Protein AF-A0A6N8B810-F1 (afdb_monomer_lite)

Structure (mmCIF, N/CA/C/O backbone):
data_AF-A0A6N8B810-F1
#
_entry.id   AF-A0A6N8B810-F1
#
loop_
_atom_site.group_PDB
_atom_site.id
_atom_site.type_symbol
_atom_site.label_atom_id
_atom_site.label_alt_id
_atom_site.label_comp_id
_atom_site.label_asym_id
_atom_site.label_entity_id
_atom_site.label_seq_id
_atom_site.pdbx_PDB_ins_code
_atom_site.Cartn_x
_atom_site.Cartn_y
_atom_site.Cartn_z
_atom_site.occupancy
_atom_site.B_iso_or_equiv
_atom_site.auth_seq_id
_atom_site.auth_comp_id
_atom_site.auth_asym_id
_atom_site.auth_atom_id
_atom_site.pdbx_PDB_model_num
ATOM 1 N N . MET A 1 1 ? 10.735 -3.671 -20.086 1.00 54.97 1 MET A N 1
ATOM 2 C CA . MET A 1 1 ? 9.391 -4.196 -20.402 1.00 54.97 1 MET A CA 1
ATOM 3 C C . MET A 1 1 ? 8.525 -3.583 -19.336 1.00 54.97 1 MET A C 1
ATOM 5 O O . MET A 1 1 ? 8.848 -3.786 -18.175 1.00 54.97 1 MET A O 1
ATOM 9 N N . ASP A 1 2 ? 7.568 -2.744 -19.706 1.00 80.38 2 ASP A N 1
ATOM 10 C CA . ASP A 1 2 ? 6.929 -1.875 -18.720 1.00 80.38 2 ASP A CA 1
ATOM 11 C C . ASP A 1 2 ? 5.829 -2.658 -17.998 1.00 80.38 2 ASP A C 1
ATOM 13 O O . ASP A 1 2 ? 4.865 -3.131 -18.607 1.00 80.38 2 ASP A O 1
ATOM 17 N N . TYR A 1 3 ? 6.030 -2.871 -16.697 1.00 88.25 3 TYR A N 1
ATOM 18 C CA . TYR A 1 3 ? 5.080 -3.533 -15.812 1.00 88.25 3 TYR A CA 1
ATOM 19 C C . TYR A 1 3 ? 4.263 -2.478 -15.077 1.00 88.25 3 TYR A C 1
ATOM 21 O O . TYR A 1 3 ? 4.807 -1.556 -14.478 1.00 88.25 3 TYR A O 1
ATOM 29 N N . THR A 1 4 ? 2.942 -2.627 -15.086 1.00 91.75 4 THR A N 1
ATOM 30 C CA . THR A 1 4 ? 2.027 -1.659 -14.475 1.00 91.75 4 THR A CA 1
ATOM 31 C C . THR A 1 4 ? 1.258 -2.298 -13.330 1.00 91.75 4 THR A C 1
ATOM 33 O O . THR A 1 4 ? 0.619 -3.340 -13.487 1.00 91.75 4 THR A O 1
ATOM 36 N N . CYS A 1 5 ? 1.278 -1.653 -12.166 1.00 93.06 5 CYS A N 1
ATOM 37 C CA . CYS A 1 5 ? 0.389 -2.003 -11.066 1.00 93.06 5 CYS A CA 1
ATOM 38 C C . CYS A 1 5 ? -0.974 -1.330 -11.257 1.00 93.06 5 CYS A C 1
ATOM 40 O O . CYS A 1 5 ? -1.067 -0.100 -11.262 1.00 93.06 5 CYS A O 1
ATOM 42 N N . LEU A 1 6 ? -2.043 -2.122 -11.369 1.00 92.50 6 LEU A N 1
ATOM 43 C CA . LEU A 1 6 ? -3.401 -1.585 -11.493 1.00 92.50 6 LEU A CA 1
ATOM 44 C C . LEU A 1 6 ? -3.870 -0.872 -10.218 1.00 92.50 6 LEU A C 1
ATOM 46 O O . LEU A 1 6 ? -4.641 0.078 -10.314 1.00 92.50 6 LEU A O 1
ATOM 50 N N . MET A 1 7 ? -3.391 -1.290 -9.039 1.00 92.81 7 MET A N 1
ATOM 51 C CA . MET A 1 7 ? -3.733 -0.641 -7.768 1.00 92.81 7 MET A CA 1
ATOM 52 C C . MET A 1 7 ? -3.129 0.763 -7.663 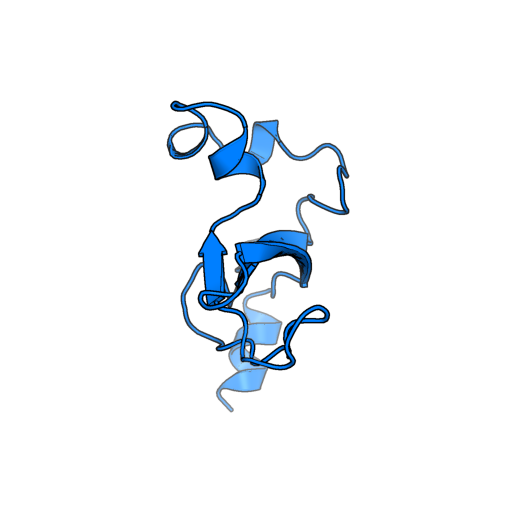1.00 92.81 7 MET A C 1
ATOM 54 O O . MET A 1 7 ? -3.851 1.694 -7.322 1.00 92.81 7 MET A O 1
ATOM 58 N N . CYS A 1 8 ? -1.841 0.935 -7.999 1.00 92.19 8 CYS A N 1
ATOM 59 C CA . CYS A 1 8 ? -1.192 2.255 -8.044 1.00 92.19 8 CYS A CA 1
ATOM 60 C C . CYS A 1 8 ? -1.896 3.216 -9.005 1.00 92.19 8 CYS A C 1
ATOM 62 O O . CYS A 1 8 ? -1.952 4.411 -8.754 1.00 92.19 8 CYS A O 1
ATOM 64 N N . ASN A 1 9 ? -2.422 2.688 -10.111 1.00 90.62 9 ASN A N 1
ATOM 65 C CA . ASN A 1 9 ? -3.087 3.483 -11.139 1.00 90.62 9 ASN A CA 1
ATOM 66 C C . ASN A 1 9 ? -4.599 3.630 -10.902 1.00 90.62 9 ASN A C 1
ATOM 68 O O . ASN A 1 9 ? -5.296 4.139 -11.774 1.00 90.62 9 ASN A O 1
ATOM 72 N N . HIS A 1 10 ? -5.117 3.174 -9.754 1.00 89.38 10 HIS A N 1
ATOM 73 C CA . HIS A 1 10 ? -6.547 3.206 -9.420 1.00 89.38 10 HIS A CA 1
ATOM 74 C C . HIS A 1 10 ? -7.456 2.559 -10.485 1.00 89.38 10 HIS A C 1
ATOM 76 O O . HIS A 1 10 ? -8.619 2.919 -10.636 1.00 89.38 10 HIS A O 1
ATOM 82 N N . LEU A 1 11 ? -6.925 1.582 -11.224 1.00 90.25 11 LEU A N 1
ATOM 83 C CA . LEU A 1 11 ? -7.638 0.845 -12.273 1.00 90.25 11 LEU A CA 1
ATOM 84 C C . LEU A 1 11 ? -8.376 -0.385 -11.727 1.00 90.25 11 LEU A C 1
ATOM 86 O O . LEU A 1 11 ? -9.128 -1.034 -12.451 1.00 90.25 11 LEU A O 1
ATOM 90 N N . VAL A 1 12 ? -8.145 -0.728 -10.459 1.00 88.38 12 VAL A N 1
ATOM 91 C CA . VAL A 1 12 ? -8.841 -1.800 -9.748 1.00 88.38 12 VAL A CA 1
ATOM 92 C C . VAL A 1 12 ? -9.138 -1.365 -8.317 1.00 88.38 12 VAL A C 1
ATOM 94 O O . VAL A 1 12 ? -8.274 -0.812 -7.635 1.00 88.38 12 VAL A O 1
ATOM 97 N N . GLU A 1 13 ? -10.348 -1.659 -7.848 1.00 81.12 13 GLU A N 1
ATOM 98 C CA . GLU A 1 13 ? -10.720 -1.529 -6.440 1.00 81.12 13 GLU A CA 1
ATOM 99 C C . GLU A 1 13 ? -10.562 -2.876 -5.729 1.00 81.12 13 GLU A C 1
ATOM 101 O O . GLU A 1 13 ? -11.036 -3.913 -6.196 1.00 81.12 13 GLU A O 1
ATOM 106 N N . ILE A 1 14 ? -9.891 -2.869 -4.577 1.00 81.06 14 ILE A N 1
ATOM 107 C CA . ILE A 1 14 ? -9.707 -4.060 -3.746 1.00 81.06 14 ILE A CA 1
ATOM 108 C C . ILE A 1 14 ? -10.710 -4.009 -2.593 1.00 81.06 14 ILE A C 1
ATOM 110 O O . ILE A 1 14 ? -10.519 -3.284 -1.624 1.00 81.06 14 ILE A O 1
ATOM 114 N N . THR A 1 15 ? -11.752 -4.836 -2.651 1.00 80.38 15 THR A N 1
ATOM 115 C CA . THR A 1 15 ? -12.792 -4.919 -1.611 1.00 80.38 15 THR A CA 1
ATOM 116 C C . THR A 1 15 ? -12.504 -6.033 -0.600 1.00 80.38 15 THR A C 1
ATOM 118 O O . THR A 1 15 ? -13.312 -6.944 -0.406 1.00 80.38 15 THR A O 1
ATOM 121 N N . GLN A 1 16 ? -11.320 -6.026 0.016 1.00 87.38 16 GLN A N 1
ATOM 122 C CA . GLN A 1 16 ? -10.983 -7.022 1.040 1.00 87.38 16 GLN A CA 1
ATOM 123 C C . GLN A 1 16 ? -11.617 -6.635 2.387 1.00 87.38 16 GLN A C 1
ATOM 125 O O . GLN A 1 16 ? -11.470 -5.486 2.813 1.00 87.38 16 GLN A O 1
ATOM 130 N N . PRO A 1 17 ? -12.306 -7.563 3.079 1.00 94.00 17 PRO A N 1
ATOM 131 C CA . PRO A 1 17 ? -12.866 -7.286 4.395 1.00 94.0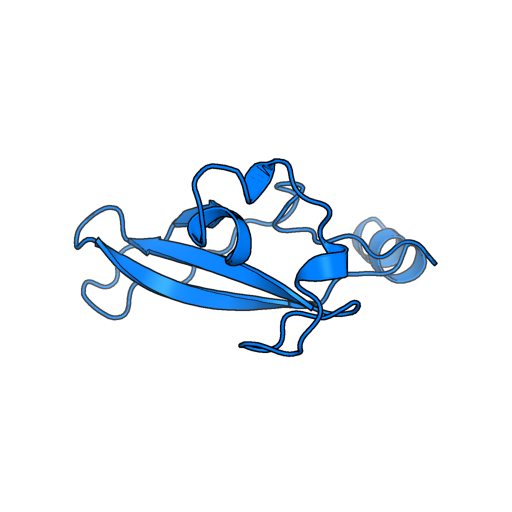0 17 PRO A CA 1
ATOM 132 C C . PRO A 1 17 ? -11.756 -7.201 5.447 1.00 94.00 17 PRO A C 1
ATOM 134 O O . PRO A 1 17 ? -10.824 -8.010 5.474 1.00 94.00 17 PRO A O 1
ATOM 137 N N . CYS A 1 18 ? -11.880 -6.236 6.355 1.00 95.44 18 CYS A N 1
ATOM 138 C CA . CYS A 1 18 ? -10.970 -6.070 7.475 1.00 95.44 18 CYS A CA 1
ATOM 139 C C . CYS A 1 18 ? -11.048 -7.281 8.419 1.00 95.44 18 CYS A C 1
ATOM 141 O O . CYS A 1 18 ? -12.139 -7.593 8.904 1.00 95.44 18 CYS A O 1
ATOM 143 N N . PRO A 1 19 ? -9.918 -7.913 8.789 1.00 94.50 19 PRO A N 1
ATOM 144 C CA . PRO A 1 19 ? -9.932 -9.055 9.703 1.00 94.50 19 PRO A CA 1
ATOM 145 C C . PRO A 1 19 ? -10.369 -8.683 11.131 1.00 94.50 19 PRO A C 1
ATOM 147 O O . PRO A 1 19 ? -10.799 -9.556 11.876 1.00 94.50 19 PRO A O 1
ATOM 150 N N . GLY A 1 20 ? -10.273 -7.404 11.516 1.00 94.94 20 GLY A N 1
ATOM 151 C CA . GLY A 1 20 ? -10.672 -6.920 12.843 1.00 94.94 20 GLY A CA 1
ATOM 152 C C . GLY A 1 20 ? -12.170 -6.630 13.016 1.00 94.94 20 GLY A C 1
ATOM 153 O O . GLY A 1 20 ? -12.715 -6.894 14.082 1.00 94.94 20 GLY A O 1
ATOM 154 N N . CYS A 1 21 ? -12.847 -6.086 11.998 1.00 96.25 21 CYS A N 1
ATOM 155 C CA . CYS A 1 21 ? -14.238 -5.616 12.119 1.00 96.25 21 CYS A CA 1
ATOM 156 C C . CYS A 1 21 ? -15.138 -5.944 10.913 1.00 96.25 21 CYS A C 1
ATOM 158 O O . CYS A 1 21 ? -16.316 -5.598 10.919 1.00 96.25 21 CYS A O 1
ATOM 160 N N . GLY A 1 22 ? -14.600 -6.570 9.862 1.00 95.56 22 GLY A N 1
ATOM 161 C CA . GLY A 1 22 ? -15.336 -6.949 8.652 1.00 95.56 22 GLY A CA 1
ATOM 162 C C . GLY A 1 22 ? -15.615 -5.821 7.652 1.00 95.56 22 GLY A C 1
ATOM 163 O O . GLY A 1 22 ? -16.065 -6.106 6.547 1.00 95.56 22 GLY A O 1
ATOM 164 N N . SER A 1 23 ? -15.332 -4.559 7.990 1.00 94.75 23 SER A N 1
ATOM 165 C CA . SER A 1 23 ? -15.542 -3.422 7.077 1.00 94.75 23 SER A CA 1
ATOM 166 C C . SER A 1 23 ? -14.549 -3.418 5.910 1.00 94.75 23 SER A C 1
ATOM 168 O O . SER A 1 23 ? -13.446 -3.945 6.076 1.00 94.75 23 SER A O 1
ATOM 170 N N . PRO A 1 24 ? -14.899 -2.850 4.740 1.00 94.56 24 PRO A N 1
ATOM 171 C CA . PRO A 1 24 ? -13.986 -2.787 3.601 1.00 94.56 24 PRO A CA 1
ATOM 172 C C . PRO A 1 24 ? -12.711 -2.018 3.961 1.00 94.56 24 PRO A C 1
ATOM 174 O O . PRO A 1 24 ? -12.760 -1.008 4.665 1.00 94.56 24 PRO A O 1
ATOM 177 N N . MET A 1 25 ? -11.567 -2.536 3.517 1.00 95.06 25 MET A N 1
ATOM 178 C CA . MET A 1 25 ? -10.274 -1.870 3.670 1.00 95.06 25 MET A CA 1
ATOM 179 C C . MET A 1 25 ? -9.992 -0.952 2.480 1.00 95.06 25 MET A C 1
ATOM 181 O O . MET A 1 25 ? -10.375 -1.260 1.353 1.00 95.06 25 MET A O 1
ATOM 185 N N . GLU A 1 26 ? -9.266 0.131 2.731 1.00 94.06 26 GLU A N 1
ATOM 186 C CA . GLU A 1 26 ? -8.863 1.117 1.729 1.00 94.06 26 GLU A CA 1
ATOM 187 C C . GLU A 1 26 ? -7.364 0.992 1.436 1.00 94.06 26 GLU A C 1
ATOM 189 O O . GLU A 1 26 ? -6.583 0.639 2.320 1.00 94.06 26 GLU A O 1
ATOM 194 N N . ASN A 1 27 ? -6.967 1.238 0.186 1.00 94.38 27 ASN A N 1
ATOM 195 C CA . ASN A 1 27 ? -5.562 1.258 -0.223 1.00 94.38 27 ASN A CA 1
ATOM 196 C C . ASN A 1 27 ? -4.958 2.625 0.115 1.00 94.38 27 ASN A C 1
ATOM 198 O O 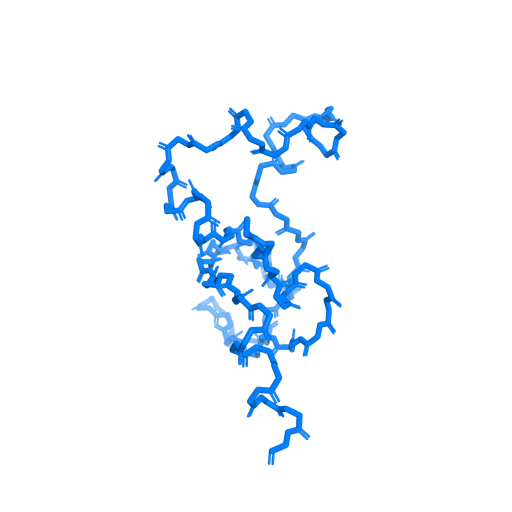. ASN A 1 27 ? -5.336 3.619 -0.501 1.00 94.38 27 ASN A O 1
ATOM 202 N N . GLU A 1 28 ? -4.024 2.672 1.062 1.00 93.56 28 GLU A N 1
ATOM 203 C CA . GLU A 1 28 ? -3.362 3.917 1.466 1.00 93.56 28 GLU A CA 1
ATOM 204 C C . GLU A 1 28 ? -2.158 4.280 0.591 1.00 93.56 28 GLU A C 1
ATOM 206 O O . GLU A 1 28 ? -1.742 5.434 0.586 1.00 93.56 28 GLU A O 1
ATOM 211 N N . GLY A 1 29 ? -1.588 3.323 -0.143 1.00 93.19 29 GLY A N 1
ATOM 212 C CA . GLY A 1 29 ? -0.393 3.559 -0.950 1.00 93.19 29 GLY A CA 1
ATOM 213 C C . GLY A 1 29 ? 0.556 2.372 -0.978 1.00 93.19 29 GLY A C 1
ATOM 214 O O . GLY A 1 29 ? 0.198 1.255 -0.584 1.00 93.19 29 GLY A O 1
ATOM 215 N N . LEU A 1 30 ? 1.765 2.603 -1.486 1.00 94.88 30 LEU A N 1
ATOM 216 C CA . LEU A 1 30 ? 2.816 1.593 -1.510 1.00 94.88 30 LEU A CA 1
ATOM 217 C C . LEU A 1 30 ? 3.453 1.460 -0.131 1.00 94.88 30 LEU A C 1
ATOM 219 O O . LEU A 1 30 ? 3.573 2.427 0.609 1.00 94.88 30 LEU A O 1
ATOM 223 N N . LEU A 1 31 ? 3.887 0.255 0.221 1.00 95.38 31 LEU A N 1
ATOM 224 C CA . LEU A 1 31 ? 4.494 -0.020 1.520 1.00 95.38 31 LEU A CA 1
ATOM 225 C C . LEU A 1 31 ? 5.723 0.847 1.806 1.00 95.38 31 LEU A C 1
ATOM 227 O O . LEU A 1 31 ? 5.860 1.348 2.921 1.00 95.38 31 LEU A O 1
ATOM 231 N N . GLN A 1 32 ? 6.587 1.036 0.812 1.00 94.31 32 GLN A N 1
ATOM 232 C CA . GLN A 1 32 ? 7.800 1.830 0.967 1.00 94.31 32 GLN A CA 1
ATOM 233 C C . GLN A 1 32 ? 7.526 3.313 1.234 1.00 94.31 32 GLN A C 1
ATOM 235 O O . GLN A 1 32 ? 8.326 3.946 1.916 1.00 94.31 32 GLN A O 1
ATOM 240 N N . ASP A 1 33 ? 6.379 3.850 0.801 1.00 94.75 33 ASP A N 1
ATOM 241 C CA . ASP A 1 33 ? 6.010 5.256 1.024 1.00 94.75 33 ASP A CA 1
ATOM 242 C C . ASP A 1 33 ? 5.926 5.592 2.526 1.00 94.75 33 ASP A C 1
ATOM 244 O O . ASP A 1 33 ? 6.038 6.752 2.918 1.00 94.75 33 ASP A O 1
ATOM 248 N N . PHE A 1 34 ? 5.775 4.571 3.378 1.00 93.75 34 PHE A N 1
ATOM 249 C CA . PHE A 1 34 ? 5.655 4.693 4.831 1.00 93.75 34 PHE A CA 1
ATOM 250 C C . PHE A 1 34 ? 6.970 4.455 5.594 1.00 93.75 34 PHE A C 1
ATOM 252 O O . PHE A 1 34 ? 6.959 4.479 6.825 1.00 93.75 34 PHE A O 1
ATOM 259 N N . TYR A 1 35 ? 8.097 4.201 4.919 1.00 93.38 35 TYR A N 1
ATOM 260 C CA . TYR A 1 35 ? 9.370 3.916 5.601 1.00 93.38 35 TYR A CA 1
ATOM 261 C C . TYR A 1 35 ? 10.045 5.162 6.179 1.00 93.38 35 TYR A C 1
ATOM 263 O O . TYR A 1 35 ? 10.638 5.100 7.255 1.00 93.38 35 TYR A O 1
ATOM 271 N N . ASP A 1 36 ? 9.946 6.289 5.482 1.00 93.50 36 ASP A N 1
ATOM 272 C CA . ASP A 1 36 ? 10.547 7.571 5.860 1.00 93.50 36 ASP A CA 1
ATOM 273 C C . ASP A 1 36 ? 9.794 8.714 5.152 1.00 93.50 36 ASP A C 1
ATOM 275 O O . ASP A 1 36 ? 9.315 8.487 4.038 1.00 93.50 36 ASP A O 1
ATOM 279 N N . PRO A 1 37 ? 9.711 9.937 5.720 1.00 93.69 37 PRO A N 1
ATOM 280 C CA . PRO A 1 37 ? 9.054 11.083 5.082 1.00 93.69 37 PRO A CA 1
ATOM 281 C C . PRO A 1 37 ? 9.503 11.407 3.648 1.00 93.69 37 PRO A C 1
ATOM 283 O O . PRO A 1 37 ? 8.744 12.035 2.909 1.00 93.69 37 PRO A O 1
ATOM 286 N N . TYR A 1 38 ? 10.716 11.010 3.250 1.00 93.62 38 TYR A N 1
ATOM 287 C CA . TYR A 1 38 ? 11.214 11.199 1.886 1.00 93.62 38 TYR A CA 1
ATOM 288 C C . TYR A 1 38 ? 10.963 10.012 0.955 1.00 93.62 38 TYR A C 1
ATOM 290 O O . TYR A 1 38 ? 11.090 10.176 -0.256 1.00 93.62 38 TYR A O 1
ATOM 298 N N . SER A 1 39 ? 10.577 8.850 1.488 1.00 93.75 39 SER A N 1
ATOM 299 C CA . SER A 1 39 ? 10.378 7.622 0.706 1.00 93.75 39 SER A CA 1
ATOM 300 C C . SER A 1 39 ? 9.436 7.776 -0.493 1.00 93.75 39 SER A C 1
ATOM 302 O O . SER A 1 39 ? 9.797 7.278 -1.556 1.00 93.75 39 SER A O 1
ATOM 304 N N . PRO A 1 40 ? 8.319 8.534 -0.411 1.00 93.06 40 PRO A N 1
ATOM 305 C CA . PRO A 1 40 ? 7.445 8.761 -1.569 1.00 93.06 40 PRO A CA 1
ATOM 306 C C . PRO A 1 40 ? 8.117 9.471 -2.756 1.00 93.06 40 PRO A C 1
ATOM 308 O O . PRO A 1 40 ? 7.578 9.482 -3.860 1.00 93.06 40 PRO A O 1
ATOM 311 N N . TYR A 1 41 ? 9.264 10.119 -2.529 1.00 92.56 41 TYR A N 1
ATOM 312 C CA . TYR A 1 41 ? 10.028 10.843 -3.548 1.00 92.56 41 TYR A CA 1
ATOM 313 C C . TYR A 1 41 ? 11.258 10.075 -4.036 1.00 92.56 41 TYR A C 1
ATOM 315 O O . TYR A 1 41 ? 11.957 10.555 -4.930 1.00 92.56 41 TYR A O 1
ATOM 323 N N . LEU A 1 42 ? 11.566 8.933 -3.421 1.00 92.62 42 LEU A N 1
ATOM 324 C CA . LEU A 1 42 ? 12.704 8.112 -3.797 1.00 92.62 42 LEU A CA 1
ATOM 325 C C . LEU A 1 42 ? 12.321 7.140 -4.915 1.00 92.62 42 LEU A C 1
ATOM 327 O O . LEU A 1 42 ? 11.154 6.794 -5.097 1.00 92.62 42 LEU A O 1
ATOM 331 N N . ASP A 1 43 ? 13.324 6.720 -5.685 1.00 90.50 43 ASP A N 1
ATOM 332 C CA . ASP A 1 43 ? 13.113 5.764 -6.765 1.00 90.50 43 ASP A CA 1
ATOM 333 C C . ASP A 1 43 ? 12.637 4.421 -6.198 1.00 90.50 43 ASP A C 1
ATOM 335 O O . ASP A 1 43 ? 13.164 3.931 -5.202 1.00 90.50 43 ASP A O 1
ATOM 339 N N . GLN A 1 44 ? 11.639 3.820 -6.835 1.00 86.69 44 GLN A N 1
ATOM 340 C CA . GLN A 1 44 ? 11.073 2.547 -6.412 1.00 86.69 44 GLN A CA 1
ATOM 341 C C . GLN A 1 44 ? 12.069 1.386 -6.495 1.00 86.69 44 GLN A C 1
ATOM 343 O O . GLN A 1 44 ? 11.939 0.442 -5.713 1.00 86.69 44 GLN A O 1
ATOM 348 N N . GLU A 1 45 ? 13.053 1.459 -7.396 1.00 86.56 45 GLU A N 1
ATOM 349 C CA . GLU A 1 45 ? 14.063 0.416 -7.597 1.00 86.56 45 GLU A CA 1
ATOM 350 C C . GLU A 1 45 ? 14.942 0.209 -6.355 1.00 86.56 45 GLU A C 1
ATOM 352 O O . GLU A 1 45 ? 15.395 -0.905 -6.098 1.00 86.56 45 GLU A O 1
ATOM 357 N N . ILE A 1 46 ? 15.146 1.242 -5.525 1.00 90.12 46 ILE A N 1
ATOM 358 C CA . ILE A 1 46 ? 15.993 1.122 -4.321 1.00 90.12 46 ILE A CA 1
ATOM 359 C C . ILE A 1 46 ? 15.366 0.234 -3.240 1.00 90.12 46 ILE A C 1
ATOM 361 O O . ILE A 1 46 ? 16.061 -0.176 -2.311 1.00 90.12 46 ILE A O 1
ATOM 365 N N . TYR A 1 47 ? 14.058 -0.015 -3.339 1.00 89.31 47 TYR A N 1
ATOM 366 C CA . TYR A 1 47 ? 13.293 -0.827 -2.400 1.00 89.31 47 TYR A CA 1
ATOM 367 C C . TYR A 1 47 ? 13.052 -2.252 -2.911 1.00 89.31 47 TYR A C 1
ATOM 369 O O . TYR A 1 47 ? 12.414 -3.025 -2.205 1.00 89.31 47 TYR A O 1
ATOM 377 N N . GLU A 1 48 ? 13.520 -2.617 -4.113 1.00 89.12 48 GLU A N 1
ATOM 378 C CA . GLU A 1 48 ? 13.415 -3.985 -4.641 1.00 89.12 48 GLU A CA 1
ATOM 379 C C . GLU A 1 48 ? 14.363 -4.942 -3.899 1.00 89.12 48 GLU A C 1
ATOM 381 O O . GLU A 1 48 ? 15.464 -5.252 -4.350 1.00 89.12 48 GLU A O 1
ATOM 386 N N . ASP A 1 49 ? 13.924 -5.414 -2.734 1.00 88.88 49 ASP A N 1
ATOM 387 C CA . ASP A 1 49 ? 14.690 -6.281 -1.831 1.00 88.88 49 ASP A CA 1
ATOM 388 C C . ASP A 1 49 ? 13.939 -7.570 -1.435 1.00 88.88 49 ASP A C 1
ATOM 390 O O . ASP A 1 49 ? 14.327 -8.259 -0.489 1.00 88.88 49 ASP A O 1
ATOM 394 N N . ASP A 1 50 ? 12.850 -7.893 -2.145 1.00 88.38 50 ASP A N 1
ATOM 395 C CA . ASP A 1 50 ? 11.906 -8.981 -1.852 1.00 88.38 50 ASP A CA 1
ATOM 396 C C . ASP A 1 50 ? 11.200 -8.867 -0.484 1.00 88.38 50 ASP A C 1
ATOM 398 O O . ASP A 1 50 ? 10.460 -9.775 -0.072 1.00 88.38 50 ASP A O 1
ATOM 402 N N . TYR A 1 51 ? 11.326 -7.741 0.227 1.00 88.25 51 TYR A N 1
ATOM 403 C CA . TYR A 1 51 ? 10.626 -7.534 1.488 1.00 88.25 51 TYR A CA 1
ATOM 404 C C . TYR A 1 51 ? 9.111 -7.551 1.270 1.00 88.25 51 TYR A C 1
ATOM 406 O O . TYR A 1 51 ? 8.538 -6.770 0.512 1.00 88.25 51 TYR A O 1
ATOM 414 N N . LYS A 1 52 ? 8.432 -8.491 1.942 1.00 89.12 52 LYS A N 1
ATOM 415 C CA . LYS A 1 52 ? 6.994 -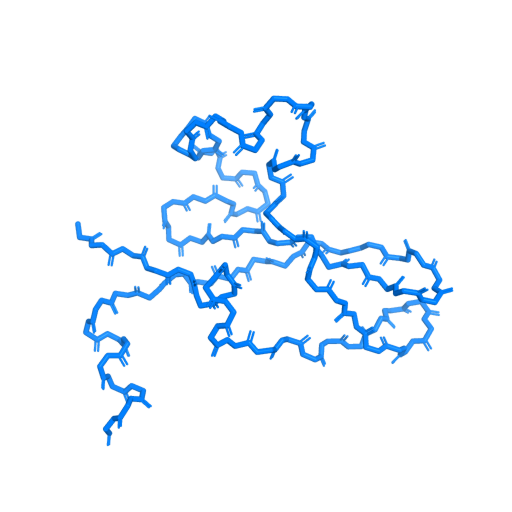8.768 1.761 1.00 89.12 52 LYS A CA 1
ATOM 416 C C . LYS A 1 52 ? 6.589 -9.020 0.295 1.00 89.12 52 LYS A C 1
ATOM 418 O O . LYS A 1 52 ? 5.415 -8.856 -0.041 1.00 89.12 52 LYS A O 1
ATOM 423 N N . ASN A 1 53 ? 7.517 -9.527 -0.521 1.00 91.81 53 ASN A N 1
ATOM 424 C CA . ASN A 1 53 ? 7.386 -9.737 -1.968 1.00 91.81 53 ASN A CA 1
ATOM 425 C C . ASN A 1 53 ? 7.331 -8.441 -2.784 1.00 91.81 53 ASN A C 1
ATOM 427 O O . ASN A 1 53 ? 6.694 -8.417 -3.832 1.00 91.81 53 ASN A O 1
ATOM 431 N N . TYR A 1 54 ? 7.943 -7.357 -2.312 1.00 91.81 54 TYR A N 1
ATOM 432 C CA . TYR A 1 54 ? 8.161 -6.197 -3.161 1.00 91.81 54 TYR A CA 1
ATOM 433 C C . TYR A 1 54 ? 9.374 -6.441 -4.068 1.00 91.81 54 TYR A C 1
ATOM 435 O O . TYR A 1 54 ? 10.498 -6.577 -3.594 1.00 91.81 54 TYR A O 1
ATOM 443 N N . ASN A 1 55 ? 9.139 -6.517 -5.373 1.00 92.94 55 ASN A N 1
ATOM 444 C CA . ASN A 1 55 ? 10.169 -6.673 -6.403 1.00 92.94 55 ASN A CA 1
ATOM 445 C C . ASN A 1 55 ? 9.626 -6.161 -7.738 1.00 92.94 55 ASN A C 1
ATOM 447 O O . ASN A 1 55 ? 8.524 -5.625 -7.769 1.00 92.94 55 ASN A O 1
ATOM 451 N N . HIS A 1 56 ? 10.343 -6.356 -8.841 1.00 90.62 56 HIS A N 1
ATOM 452 C CA . HIS A 1 56 ? 9.913 -5.925 -10.172 1.00 90.62 56 HIS A CA 1
ATOM 453 C C . HIS A 1 56 ? 8.504 -6.409 -10.580 1.00 90.62 56 HIS A C 1
ATOM 455 O O . HIS A 1 56 ? 7.699 -5.650 -11.128 1.00 90.62 56 HIS A O 1
ATOM 461 N N . ASP A 1 57 ? 8.144 -7.648 -10.241 1.00 92.00 57 ASP A N 1
ATOM 462 C CA . ASP A 1 57 ? 6.885 -8.273 -10.665 1.00 92.00 57 ASP A CA 1
ATOM 463 C C . ASP A 1 57 ? 5.713 -7.968 -9.721 1.00 92.00 57 ASP A C 1
ATOM 465 O O . ASP A 1 57 ? 4.550 -8.082 -10.119 1.00 92.00 57 ASP A O 1
ATOM 469 N N . PHE A 1 58 ? 5.986 -7.573 -8.475 1.00 93.56 58 PHE A N 1
ATOM 470 C CA . PHE A 1 58 ? 4.971 -7.382 -7.439 1.00 93.56 58 PHE A CA 1
ATOM 471 C C . PHE A 1 58 ? 5.090 -6.034 -6.714 1.00 93.56 58 PHE A C 1
ATOM 473 O O . PHE A 1 58 ? 6.132 -5.680 -6.165 1.00 93.56 58 PHE A O 1
ATOM 480 N N . CYS A 1 59 ? 3.986 -5.286 -6.672 1.00 94.44 59 CYS A N 1
ATOM 481 C CA . CYS A 1 59 ? 3.813 -4.156 -5.759 1.00 94.44 59 CYS A CA 1
ATOM 482 C C . CYS A 1 59 ? 3.310 -4.665 -4.410 1.00 94.44 59 CYS A C 1
ATOM 484 O O . CYS A 1 59 ? 2.535 -5.616 -4.363 1.00 94.44 59 CYS A O 1
ATOM 486 N N . VAL A 1 60 ? 3.648 -3.979 -3.319 1.00 96.06 60 VAL A N 1
ATOM 487 C CA . VAL A 1 60 ? 3.068 -4.247 -1.999 1.00 96.06 60 VAL A CA 1
ATOM 488 C C . VAL A 1 60 ? 2.367 -2.989 -1.518 1.00 96.06 60 VAL A C 1
ATOM 490 O O . VAL A 1 60 ? 2.992 -1.944 -1.377 1.00 96.06 60 VAL A O 1
ATOM 493 N N . HIS A 1 61 ? 1.067 -3.098 -1.271 1.00 95.94 61 HIS A N 1
ATOM 494 C CA . HIS A 1 61 ? 0.216 -1.994 -0.847 1.00 95.94 61 HIS A CA 1
ATOM 495 C C . HIS A 1 61 ? -0.163 -2.105 0.623 1.00 95.94 61 HIS A C 1
ATOM 497 O O . HIS A 1 61 ? -0.415 -3.206 1.126 1.00 95.94 61 HIS A O 1
ATOM 503 N N . VAL A 1 62 ? -0.235 -0.964 1.304 1.00 95.50 62 VAL A N 1
ATOM 504 C CA . VAL A 1 62 ? -0.771 -0.874 2.664 1.00 95.50 62 VAL A CA 1
ATOM 505 C C . VAL A 1 62 ? -2.273 -0.678 2.568 1.00 95.50 62 VAL A C 1
ATOM 507 O O . VAL A 1 62 ? -2.760 0.316 2.042 1.00 95.50 62 VAL A O 1
ATOM 510 N N . MET A 1 63 ? -3.007 -1.654 3.083 1.00 95.56 63 MET A N 1
ATOM 511 C CA . MET A 1 63 ? -4.449 -1.594 3.235 1.00 95.56 63 MET A CA 1
ATOM 512 C C . MET A 1 63 ? -4.758 -1.206 4.678 1.00 95.56 63 MET A C 1
ATOM 514 O O . MET A 1 63 ? -4.329 -1.916 5.593 1.00 95.56 63 MET A O 1
ATOM 518 N N . ARG A 1 64 ? -5.533 -0.144 4.904 1.00 95.62 64 ARG A N 1
ATOM 519 C CA . ARG A 1 64 ? -5.997 0.247 6.243 1.00 95.62 64 ARG A CA 1
ATOM 520 C C . ARG A 1 64 ? -7.512 0.175 6.325 1.00 95.62 64 ARG A C 1
ATOM 522 O O . ARG A 1 64 ? -8.231 0.536 5.400 1.00 95.62 64 ARG A O 1
ATOM 529 N N . CYS A 1 65 ? -8.016 -0.317 7.452 1.00 96.12 65 CYS A N 1
ATOM 530 C CA . CYS A 1 65 ? -9.429 -0.203 7.769 1.00 96.12 65 CYS A CA 1
ATOM 531 C C . CYS A 1 65 ? -9.739 1.187 8.347 1.00 96.12 65 CYS A C 1
ATOM 533 O O . CYS A 1 65 ? -9.200 1.506 9.410 1.00 96.12 65 CYS A O 1
ATOM 535 N N . PRO A 1 66 ? -10.660 1.962 7.749 1.00 95.00 66 PRO A N 1
ATOM 536 C CA . PRO A 1 66 ? -11.012 3.291 8.250 1.00 95.00 66 PRO A CA 1
ATOM 537 C C . PRO A 1 66 ? -11.788 3.265 9.580 1.00 95.00 66 PRO A C 1
ATOM 539 O O . PRO A 1 66 ? -11.910 4.296 10.235 1.00 95.00 66 PRO A O 1
ATOM 542 N N . LEU A 1 67 ? -12.326 2.110 10.005 1.00 96.62 67 LEU A N 1
ATOM 543 C CA . LEU A 1 67 ? -13.111 2.007 11.245 1.00 96.62 67 LEU A CA 1
ATOM 544 C C . LEU A 1 67 ? -12.294 1.607 12.475 1.00 96.62 67 LEU A C 1
ATOM 546 O O . LEU A 1 67 ? -12.527 2.129 13.561 1.00 96.62 67 LEU A O 1
ATOM 550 N N . CYS A 1 68 ? -11.385 0.641 12.338 1.00 96.31 68 CYS A N 1
ATOM 551 C CA . CYS A 1 68 ? -10.631 0.093 13.472 1.00 96.31 68 CYS A CA 1
ATOM 552 C C . CYS A 1 68 ? -9.114 0.243 13.330 1.00 96.31 68 CYS A C 1
ATOM 554 O O . CYS A 1 68 ? -8.375 -0.296 14.152 1.00 96.31 68 CYS A O 1
ATOM 556 N N . ASN A 1 69 ? -8.647 0.942 12.289 1.00 95.94 69 ASN A N 1
ATOM 557 C CA . ASN A 1 69 ? -7.236 1.200 11.991 1.00 95.94 69 ASN A CA 1
ATOM 558 C C . ASN A 1 69 ? -6.364 -0.053 11.842 1.00 95.94 69 ASN A C 1
ATOM 560 O O . ASN A 1 69 ? -5.140 0.040 11.885 1.00 95.94 69 ASN A O 1
ATOM 564 N N . THR A 1 70 ? -6.966 -1.230 11.647 1.00 96.88 70 THR A N 1
ATOM 565 C CA . THR A 1 70 ? -6.207 -2.442 11.338 1.00 96.88 70 THR A CA 1
ATOM 566 C C . THR A 1 70 ? -5.546 -2.287 9.977 1.00 96.88 70 THR A C 1
ATOM 568 O O . THR A 1 70 ? -6.211 -1.965 8.993 1.00 96.88 70 THR A O 1
ATOM 571 N N . GLU A 1 71 ? -4.247 -2.553 9.934 1.00 95.25 71 GLU A N 1
ATOM 572 C CA . GLU A 1 71 ? -3.433 -2.502 8.726 1.00 95.25 71 GLU A CA 1
ATOM 573 C C . GLU A 1 71 ? -3.131 -3.905 8.202 1.00 95.25 71 GLU A C 1
ATOM 575 O O . GLU A 1 71 ? -3.020 -4.877 8.958 1.00 95.25 71 GLU A O 1
ATOM 580 N N . ARG A 1 72 ? -2.952 -4.010 6.887 1.00 94.50 72 ARG A N 1
ATOM 581 C CA . ARG A 1 72 ? -2.502 -5.226 6.218 1.00 94.50 72 ARG A CA 1
ATOM 582 C C . ARG A 1 72 ? -1.704 -4.874 4.972 1.00 94.50 72 ARG A C 1
ATOM 584 O O . ARG A 1 72 ? -2.112 -4.022 4.200 1.00 94.50 72 ARG A O 1
ATOM 591 N N . CYS A 1 73 ? -0.615 -5.594 4.726 1.00 95.00 73 CYS A N 1
ATOM 592 C CA . CYS A 1 73 ? 0.102 -5.502 3.456 1.00 95.00 73 CYS A CA 1
ATOM 593 C C . CYS A 1 73 ? -0.482 -6.492 2.443 1.00 95.00 73 CYS A C 1
ATOM 595 O O . CYS A 1 73 ? -0.688 -7.665 2.772 1.00 95.00 73 CYS A O 1
ATOM 597 N N . LEU A 1 74 ? -0.720 -6.030 1.218 1.00 94.44 74 LEU A N 1
ATOM 598 C CA . LEU A 1 74 ? -1.208 -6.841 0.110 1.00 94.44 74 LEU A CA 1
ATOM 599 C C . LEU A 1 74 ? -0.221 -6.777 -1.056 1.00 94.44 74 LEU A C 1
ATOM 601 O O . LEU A 1 74 ? -0.008 -5.710 -1.623 1.00 94.44 74 LEU A O 1
ATOM 605 N N . ALA A 1 75 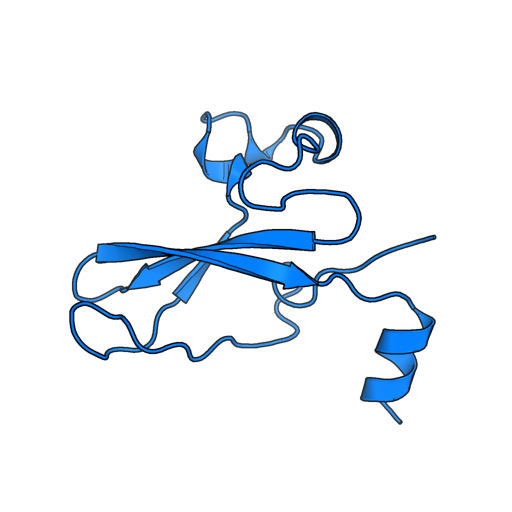? 0.355 -7.923 -1.420 1.00 94.88 75 ALA A N 1
ATOM 606 C CA . ALA A 1 75 ? 1.141 -8.046 -2.640 1.00 94.88 75 ALA A CA 1
ATOM 607 C C . ALA A 1 75 ? 0.208 -8.152 -3.860 1.00 94.88 75 ALA A C 1
ATOM 609 O O . ALA A 1 75 ? -0.753 -8.925 -3.846 1.00 94.88 75 ALA A O 1
ATOM 610 N N . TYR A 1 76 ? 0.499 -7.391 -4.911 1.00 94.00 76 TYR A N 1
ATOM 611 C CA . TYR A 1 76 ? -0.262 -7.324 -6.152 1.00 94.00 76 TYR A CA 1
ATOM 612 C C . TYR A 1 76 ? 0.672 -7.499 -7.348 1.00 94.00 76 TYR A C 1
ATOM 614 O O . TYR A 1 76 ? 1.659 -6.777 -7.482 1.00 94.00 76 TYR A O 1
ATOM 622 N N . LYS A 1 77 ? 0.353 -8.452 -8.230 1.00 93.81 77 LYS A N 1
ATOM 623 C CA . LYS A 1 77 ? 1.158 -8.730 -9.423 1.00 93.81 77 LYS A CA 1
ATOM 624 C C . LYS A 1 77 ? 1.000 -7.596 -10.439 1.00 93.81 77 LYS A C 1
ATOM 626 O O . LYS A 1 77 ? -0.117 -7.315 -10.874 1.00 93.81 77 LYS A O 1
ATOM 631 N N . ARG A 1 78 ? 2.105 -6.978 -10.852 1.00 93.56 78 ARG A N 1
ATOM 632 C CA . ARG A 1 78 ? 2.117 -6.029 -11.967 1.00 93.56 78 ARG A CA 1
ATOM 633 C C . ARG A 1 78 ? 1.844 -6.760 -13.284 1.00 93.56 78 ARG A C 1
ATOM 635 O O . ARG A 1 78 ? 2.208 -7.922 -13.461 1.00 93.56 78 ARG A O 1
ATOM 642 N N . LEU A 1 79 ? 1.188 -6.071 -14.209 1.00 93.31 79 LEU A N 1
ATOM 643 C CA . LEU A 1 79 ? 0.811 -6.617 -15.508 1.00 93.31 79 LEU A CA 1
ATOM 644 C C . LEU A 1 79 ? 1.672 -6.024 -16.615 1.00 93.31 79 LEU A C 1
ATOM 646 O O . LEU A 1 79 ? 1.971 -4.831 -16.616 1.00 93.31 79 LEU A O 1
ATOM 650 N N . THR A 1 80 ? 2.019 -6.861 -17.583 1.00 92.50 80 THR A N 1
ATOM 651 C CA . THR A 1 80 ? 2.609 -6.428 -18.851 1.00 92.50 80 THR A CA 1
ATOM 652 C C . THR A 1 80 ? 1.558 -5.769 -19.747 1.00 92.50 80 THR A C 1
ATOM 654 O O . THR A 1 80 ? 0.364 -6.059 -19.645 1.00 92.50 80 THR A O 1
ATOM 657 N N . GLU A 1 81 ? 1.993 -4.967 -20.721 1.00 87.25 81 GLU A N 1
ATOM 658 C CA . GLU A 1 81 ? 1.107 -4.382 -21.745 1.00 87.25 81 GLU A CA 1
ATOM 659 C C . GLU A 1 81 ? 0.205 -5.420 -22.437 1.00 87.25 81 GLU A C 1
ATOM 661 O O . GLU A 1 81 ? -0.977 -5.178 -22.684 1.00 87.25 81 GLU A O 1
ATOM 666 N N . LYS A 1 82 ? 0.741 -6.618 -22.717 1.00 86.94 82 LYS A N 1
ATOM 667 C CA . LYS A 1 82 ? -0.017 -7.713 -23.343 1.00 86.94 82 LYS A CA 1
ATOM 668 C C . LYS A 1 82 ? -1.115 -8.259 -22.432 1.00 86.94 82 LYS A C 1
ATOM 670 O O . LYS A 1 82 ? -2.159 -8.672 -22.932 1.00 86.94 82 LYS A O 1
ATOM 675 N N . GLU A 1 83 ? -0.871 -8.325 -21.125 1.00 88.81 83 GLU A N 1
ATOM 676 C CA . GLU A 1 83 ? -1.865 -8.763 -20.140 1.00 88.81 83 GLU A CA 1
ATOM 677 C C . GLU A 1 83 ? -2.949 -7.696 -19.949 1.00 88.81 83 GLU A C 1
ATOM 679 O O . GLU A 1 83 ? -4.126 -8.044 -19.926 1.00 88.81 83 GLU A O 1
ATOM 684 N N . LEU A 1 84 ? -2.573 -6.412 -19.923 1.00 86.00 84 LEU A N 1
ATOM 685 C CA . LEU A 1 84 ? -3.516 -5.290 -19.876 1.00 86.00 84 LEU A CA 1
ATOM 686 C C . LEU A 1 84 ? -4.455 -5.276 -21.086 1.00 86.00 84 LEU A C 1
ATOM 688 O O . LEU A 1 84 ? -5.667 -5.155 -20.928 1.00 86.00 84 LEU A O 1
ATOM 692 N N . HIS A 1 85 ? -3.920 -5.465 -22.296 1.00 82.69 85 HIS A N 1
ATOM 693 C CA . HIS A 1 85 ? -4.728 -5.467 -23.518 1.00 82.69 85 HIS A CA 1
ATOM 694 C C . HIS A 1 85 ? -5.798 -6.573 -23.515 1.00 82.69 85 HIS A C 1
ATOM 696 O O . HIS A 1 85 ? -6.891 -6.368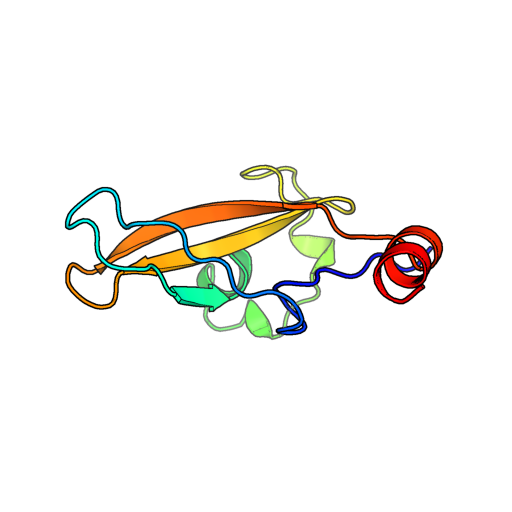 -24.025 1.00 82.69 85 HIS A O 1
ATOM 702 N N . LYS A 1 86 ? -5.533 -7.732 -22.898 1.00 82.31 86 LYS A N 1
ATOM 703 C CA . LYS A 1 86 ? -6.521 -8.821 -22.763 1.00 82.31 86 LYS A CA 1
ATOM 704 C C . LYS A 1 86 ? -7.652 -8.526 -21.772 1.00 82.31 86 LYS A C 1
ATOM 706 O O . LYS A 1 86 ? -8.607 -9.288 -21.727 1.00 82.31 86 LYS A O 1
ATOM 711 N N . MET A 1 87 ? -7.531 -7.499 -20.932 1.00 74.00 87 MET A N 1
ATOM 712 C CA . MET A 1 87 ? -8.604 -7.107 -20.009 1.00 74.00 87 MET A CA 1
ATOM 713 C C . MET A 1 87 ? -9.617 -6.154 -20.654 1.00 74.00 87 MET A C 1
ATOM 715 O O . MET A 1 87 ? -10.721 -6.007 -20.139 1.00 74.00 87 MET A O 1
ATOM 719 N N . VAL A 1 88 ? -9.246 -5.502 -21.761 1.00 67.06 88 VAL A N 1
ATOM 720 C CA . VAL A 1 88 ? -10.067 -4.489 -22.448 1.00 67.06 88 VAL A CA 1
ATOM 721 C C . VAL A 1 88 ? -10.861 -5.077 -23.628 1.00 67.06 88 VAL A C 1
ATOM 723 O O . VAL A 1 88 ? -11.854 -4.482 -24.044 1.00 67.06 88 VAL A O 1
ATOM 726 N N . TYR A 1 89 ? -10.459 -6.245 -24.141 1.00 48.59 89 TYR A N 1
ATOM 727 C CA . TYR A 1 89 ? -11.045 -6.926 -25.305 1.00 48.59 89 TYR A CA 1
ATOM 728 C C . TYR A 1 89 ? -11.332 -8.394 -25.002 1.00 48.59 89 TYR A C 1
ATOM 730 O O . TYR A 1 89 ? -12.359 -8.899 -25.508 1.00 48.59 89 TYR A O 1
#

pLDDT: mean 90.55, std 7.77, range [48.59, 96.88]

Secondary structure (DSSP, 8-state):
--EE-TTTTT-S---PBPTTT-PBPEEEEEGGGGSSTTGGGS-GGGG-S-GGG-BTTEEEEEEE-TTT--EEEEEEE-EEHHHHHHHH-

Sequence (89 aa):
MDYTCLMCNHLVEITQPCPGCGSPMENEGLLQDFYDPYSPYLDQEIYEDDYKNYNHDFCVHVMRCPLCNTERCLAYKRLTEKELHKMVY

Radius of gyration: 14.01 Å; chains: 1; bounding box: 32×21×39 Å

Foldseek 3Di:
DDWAFCVQVVVDDDQDADPVPGHGWDWPFFPQCPPDVCSVVDDLQVVQPCVVHDHPQWTWTWTADPPPRDIDIDITGTDDPVRVVVVVD